Protein AF-A0A2V5SL95-F1 (afdb_monomer_lite)

Secondary structure (DSSP, 8-state):
--------------------------------SPPPTT---PPEEE-PPPTTBTTB-S--B---------------TT--HHHHHHHHHTT-B-GGGTTSB---SEEE-SS-EEE-S-TTB-

Radius of gyration: 29.86 Å; chains: 1; bounding box: 98×53×33 Å

Sequence (122 aa):
MVKLRTFGYPAVVVVGLLFSSCAVFHRRAAISGPAPAGAAELKITQSIIPSDKCGRPLHRPMRPTFITIHSTDNTSRSADALHHALAMNKGLRARHNRTGFLTWHFTVDDHSIYQSLPTNET

pLDDT: mean 80.08, std 20.25, range [35.41, 98.5]

Foldseek 3Di:
DDDDDDDDDDDPPPPDDDPVPPPPPPPPPPPPDDDPVLDDPADEDELEQDECDQLHNDWAFDDDPDDDDDDPPDPDPPPAQVVVSVCLNVFDADVVNPVGGDDDAWGDDSHHIYGHHDPGGD

Structu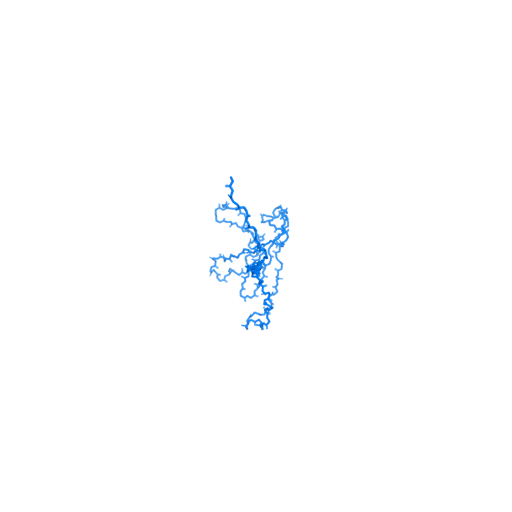re (mmCIF, N/CA/C/O backbone):
data_AF-A0A2V5SL95-F1
#
_entry.id   AF-A0A2V5SL95-F1
#
loop_
_atom_site.group_PDB
_atom_site.id
_atom_site.type_symbol
_atom_site.label_atom_id
_atom_site.label_alt_id
_atom_site.label_comp_id
_atom_site.label_asym_id
_atom_site.label_entity_id
_atom_site.label_seq_id
_atom_site.pdbx_PDB_ins_code
_atom_site.Cartn_x
_atom_site.Cartn_y
_atom_site.Cartn_z
_atom_site.occupancy
_atom_site.B_iso_or_equiv
_atom_site.auth_seq_id
_atom_site.auth_comp_id
_atom_site.auth_asym_id
_atom_site.auth_atom_id
_atom_site.pdbx_PDB_model_num
ATOM 1 N N . MET A 1 1 ? -87.661 -25.216 13.017 1.00 44.09 1 MET A N 1
ATOM 2 C CA . MET A 1 1 ? -87.882 -26.557 13.604 1.00 44.09 1 MET A CA 1
ATOM 3 C C . MET A 1 1 ? -87.200 -27.582 12.703 1.00 44.09 1 MET A C 1
ATOM 5 O O . MET A 1 1 ? -87.323 -27.428 11.498 1.00 44.09 1 MET A O 1
ATOM 9 N N . VAL A 1 2 ? -86.527 -28.585 13.299 1.00 38.16 2 VAL A N 1
ATOM 10 C CA . VAL A 1 2 ? -85.734 -29.693 12.693 1.00 38.16 2 VAL A CA 1
ATOM 11 C C . VAL A 1 2 ? -84.286 -29.322 12.319 1.00 38.16 2 VAL A C 1
ATOM 13 O O . VAL A 1 2 ? -84.087 -28.373 11.580 1.00 38.16 2 VAL A O 1
ATOM 16 N N . LYS A 1 3 ? -83.211 -30.013 12.729 1.00 35.69 3 LYS A N 1
ATOM 17 C CA . LYS A 1 3 ? -82.880 -30.920 13.854 1.00 35.69 3 LYS A CA 1
ATOM 18 C C . LYS A 1 3 ? -81.342 -30.883 13.941 1.00 35.69 3 LYS A C 1
ATOM 20 O O . LYS A 1 3 ? -80.683 -31.133 12.938 1.00 35.69 3 LYS A O 1
ATOM 25 N N . LEU A 1 4 ? -80.779 -30.608 15.115 1.00 45.47 4 LEU A N 1
ATOM 26 C CA . LEU A 1 4 ? -79.353 -30.800 15.391 1.00 45.47 4 LEU A CA 1
ATOM 27 C C . LEU A 1 4 ? -79.110 -32.278 15.738 1.00 45.47 4 LEU A C 1
ATOM 29 O O . LEU A 1 4 ? -79.823 -32.822 16.583 1.00 45.47 4 LEU A O 1
ATOM 33 N N . ARG A 1 5 ? -78.099 -32.911 15.135 1.00 48.88 5 ARG A N 1
ATOM 34 C CA . ARG A 1 5 ? -77.429 -34.088 15.708 1.00 48.88 5 ARG A CA 1
ATOM 35 C C . ARG A 1 5 ? -75.919 -33.980 15.507 1.00 48.88 5 ARG A C 1
ATOM 37 O O . ARG A 1 5 ? -75.423 -33.940 14.390 1.00 48.88 5 ARG A O 1
ATOM 44 N N . THR A 1 6 ? -75.242 -33.898 16.641 1.00 57.06 6 THR A N 1
ATOM 45 C CA . THR A 1 6 ? -73.806 -34.019 16.893 1.00 57.06 6 THR A CA 1
ATOM 46 C C . THR A 1 6 ? -73.333 -35.470 16.755 1.00 57.06 6 THR A C 1
ATOM 48 O O . THR A 1 6 ? -74.107 -36.377 17.049 1.00 57.06 6 THR A O 1
ATOM 51 N N . PHE A 1 7 ? -72.071 -35.691 16.360 1.00 44.91 7 PHE A N 1
ATOM 52 C CA . PHE A 1 7 ? -71.000 -36.271 17.203 1.00 44.91 7 PHE A CA 1
ATOM 53 C C . PHE A 1 7 ? -69.719 -36.549 16.386 1.00 44.91 7 PHE A C 1
ATOM 55 O O . PHE A 1 7 ? -69.801 -37.121 15.304 1.00 44.91 7 PHE A O 1
ATOM 62 N N . GLY A 1 8 ? -68.547 -36.209 16.949 1.00 35.41 8 GLY A N 1
ATOM 63 C CA . GLY A 1 8 ? -67.251 -36.796 16.558 1.00 35.41 8 GLY A CA 1
ATOM 64 C C . GLY A 1 8 ? -66.084 -35.833 16.274 1.00 35.41 8 GLY A C 1
ATOM 65 O O . GLY A 1 8 ? -65.675 -35.695 15.129 1.00 35.41 8 GLY A O 1
ATOM 66 N N . TYR A 1 9 ? -65.502 -35.215 17.309 1.00 43.41 9 TYR A N 1
ATOM 67 C CA . TYR A 1 9 ? -64.084 -34.786 17.322 1.00 43.41 9 TYR A CA 1
ATOM 68 C C . TYR A 1 9 ? -63.172 -36.030 17.484 1.00 43.41 9 TYR A C 1
ATOM 70 O O . TYR A 1 9 ? -63.674 -37.045 17.968 1.00 43.41 9 TYR A O 1
ATOM 78 N N . PRO A 1 10 ? -61.831 -35.968 17.341 1.00 45.62 10 PRO A N 1
ATOM 79 C CA . PRO A 1 10 ? -60.974 -35.146 16.480 1.00 45.62 10 PRO A CA 1
ATOM 80 C C . PRO A 1 10 ? -59.899 -36.009 15.763 1.00 45.62 10 PRO A C 1
ATOM 82 O O . PRO A 1 10 ? -59.379 -36.970 16.320 1.00 45.62 10 PRO A O 1
ATOM 85 N N . ALA A 1 11 ? -59.447 -35.624 14.571 1.00 43.88 11 ALA A N 1
ATOM 86 C CA . ALA A 1 11 ? -58.141 -36.067 14.073 1.00 43.88 11 ALA A CA 1
ATOM 87 C C . ALA A 1 11 ? -57.350 -34.830 13.663 1.00 43.88 11 ALA A C 1
ATOM 89 O O . ALA A 1 11 ? -57.300 -34.429 12.503 1.00 43.88 11 ALA A O 1
ATOM 90 N N . VAL A 1 12 ? -56.780 -34.194 14.684 1.00 52.03 12 VAL A N 1
ATOM 91 C CA . VAL A 1 12 ? -55.673 -33.252 14.555 1.00 52.03 12 VAL A CA 1
ATOM 92 C C . VAL A 1 12 ? -54.518 -34.028 13.925 1.00 52.03 12 VAL A C 1
ATOM 94 O O . VAL A 1 12 ? -53.741 -34.677 14.619 1.00 52.03 12 VAL A O 1
ATOM 97 N N . VAL A 1 13 ? -54.422 -34.008 12.597 1.00 45.44 13 VAL A N 1
ATOM 98 C CA . VAL A 1 13 ? -53.189 -34.405 11.919 1.00 45.44 13 VAL A CA 1
ATOM 99 C C . VAL A 1 13 ? -52.275 -33.195 11.990 1.00 45.44 13 VAL A C 1
ATOM 101 O O . VAL A 1 13 ? -52.356 -32.264 11.192 1.00 45.44 13 VAL A O 1
ATOM 104 N N . VAL A 1 14 ? -51.450 -33.202 13.034 1.00 49.12 14 VAL A N 1
ATOM 105 C CA . VAL A 1 14 ? -50.265 -32.364 13.178 1.00 49.12 14 VAL A CA 1
ATOM 106 C C . VAL A 1 14 ? -49.393 -32.603 11.945 1.00 49.12 14 VAL A C 1
ATOM 108 O O . VAL A 1 14 ? -48.634 -33.567 11.889 1.00 49.12 14 VAL A O 1
ATOM 111 N N . VAL A 1 15 ? -49.514 -31.748 10.929 1.00 52.78 15 VAL A N 1
ATOM 112 C CA . VAL A 1 15 ? -48.509 -31.675 9.867 1.00 52.78 15 VAL A CA 1
ATOM 113 C C . VAL A 1 15 ? -47.302 -30.988 10.487 1.00 52.78 15 VAL A C 1
ATOM 115 O O . VAL A 1 15 ? -47.268 -29.774 10.685 1.00 52.78 15 VAL A O 1
ATOM 118 N N . GLY A 1 16 ? -46.361 -31.828 10.910 1.00 47.88 16 GLY A N 1
ATOM 119 C CA . GLY A 1 16 ? -45.121 -31.437 11.549 1.00 47.88 16 GLY A CA 1
ATOM 120 C C . GLY A 1 16 ? -44.295 -30.507 10.667 1.00 47.88 1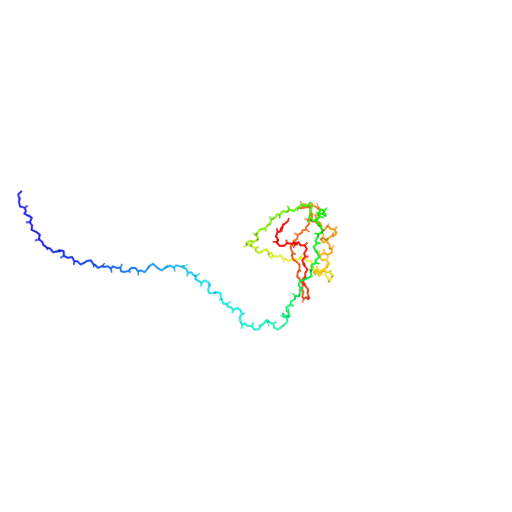6 GLY A C 1
ATOM 121 O O . GLY A 1 16 ? -43.991 -30.807 9.517 1.00 47.88 16 GLY A O 1
ATOM 122 N N . LEU A 1 17 ? -43.944 -29.373 11.269 1.00 55.44 17 LEU A N 1
ATOM 123 C CA . LEU A 1 17 ? -42.673 -28.662 11.160 1.00 55.44 17 LEU A CA 1
ATOM 124 C C . LEU A 1 17 ? -41.647 -29.287 10.204 1.00 55.44 17 LEU A C 1
ATOM 126 O O . LEU A 1 17 ? -40.919 -30.195 10.591 1.00 55.44 17 LEU A O 1
ATOM 130 N N . LEU A 1 18 ? -41.467 -28.669 9.041 1.00 51.81 18 LEU A N 1
ATOM 131 C CA . LEU A 1 18 ? -40.147 -28.529 8.432 1.00 51.81 18 LEU A CA 1
ATOM 132 C C . LEU A 1 18 ? -40.021 -27.102 7.899 1.00 51.81 18 LEU A C 1
ATOM 134 O O . LEU A 1 18 ? -40.157 -26.827 6.710 1.00 51.81 18 LEU A O 1
ATOM 138 N N . PHE A 1 19 ? -39.751 -26.172 8.818 1.00 53.22 19 PHE A N 1
ATOM 139 C CA . PHE A 1 19 ? -39.048 -24.945 8.466 1.00 53.22 19 PHE A CA 1
ATOM 140 C C . PHE A 1 19 ? -37.690 -25.367 7.898 1.00 53.22 19 PHE A C 1
ATOM 142 O O . PHE A 1 19 ? -36.745 -25.607 8.649 1.00 53.22 19 PHE A O 1
ATOM 149 N N . SER A 1 20 ? -37.590 -25.498 6.574 1.00 55.91 20 SER A N 1
ATOM 150 C CA . SER A 1 20 ? -36.300 -25.584 5.896 1.00 55.91 20 SER A CA 1
ATOM 151 C C . SER A 1 20 ? -35.641 -24.212 5.995 1.00 55.91 20 SER A C 1
ATOM 153 O O . SER A 1 20 ? -35.723 -23.382 5.093 1.00 55.91 20 SER A O 1
ATOM 155 N N . SER A 1 21 ? -35.055 -23.952 7.160 1.00 59.03 21 SER A N 1
ATOM 156 C CA . SER A 1 21 ? -34.185 -22.821 7.421 1.00 59.03 21 SER A CA 1
ATOM 157 C C . SER A 1 21 ? -33.047 -22.858 6.404 1.00 59.03 21 SER A C 1
ATOM 159 O O . SER A 1 21 ? -32.180 -23.727 6.471 1.00 59.03 21 SER A O 1
ATOM 161 N N . CYS A 1 22 ? -33.022 -21.906 5.471 1.00 55.16 22 CYS A N 1
ATOM 162 C CA . CYS A 1 22 ? -31.863 -21.629 4.620 1.00 55.16 22 CYS A CA 1
ATOM 163 C C . CYS A 1 22 ? -30.720 -20.984 5.427 1.00 55.16 22 CYS A C 1
ATOM 165 O O . CYS A 1 22 ? -30.051 -20.069 4.950 1.00 55.16 22 CYS A O 1
ATOM 167 N N . ALA A 1 23 ? -30.476 -21.444 6.656 1.00 59.03 23 ALA A N 1
ATOM 168 C CA . ALA A 1 23 ? -29.226 -21.189 7.339 1.00 59.03 23 ALA A CA 1
ATOM 169 C C . ALA A 1 23 ? -28.162 -22.047 6.651 1.00 59.03 23 ALA A C 1
ATOM 171 O O . ALA A 1 23 ? -27.851 -23.163 7.069 1.00 59.03 23 ALA A O 1
ATOM 172 N N . VAL A 1 24 ? -27.613 -21.521 5.555 1.00 57.78 24 VAL A N 1
ATOM 173 C CA . VAL A 1 24 ? -26.318 -21.962 5.050 1.00 57.78 24 VAL A CA 1
ATOM 174 C C . VAL A 1 24 ? -25.328 -21.643 6.160 1.00 57.78 24 VAL A C 1
ATOM 176 O O . VAL A 1 24 ? -24.805 -20.537 6.270 1.00 57.78 24 VAL A O 1
ATOM 179 N N . PHE A 1 25 ? -25.096 -22.616 7.035 1.00 49.94 25 PHE A N 1
ATOM 180 C CA . PHE A 1 25 ? -23.895 -22.633 7.838 1.00 49.94 25 PHE A CA 1
ATOM 181 C C . PHE A 1 25 ? -22.753 -22.708 6.833 1.00 49.94 25 PHE A C 1
ATOM 183 O O . PHE A 1 25 ? -22.444 -23.784 6.315 1.00 49.94 25 PHE A O 1
ATOM 190 N N . HIS A 1 26 ? -22.136 -21.565 6.523 1.00 54.00 26 HIS A N 1
ATOM 191 C CA . HIS A 1 26 ? -20.787 -21.572 5.991 1.00 54.00 26 HIS A CA 1
ATOM 192 C C . HIS A 1 26 ? -19.955 -22.319 7.026 1.00 54.00 26 HIS A C 1
ATOM 194 O O . HIS A 1 26 ? -19.533 -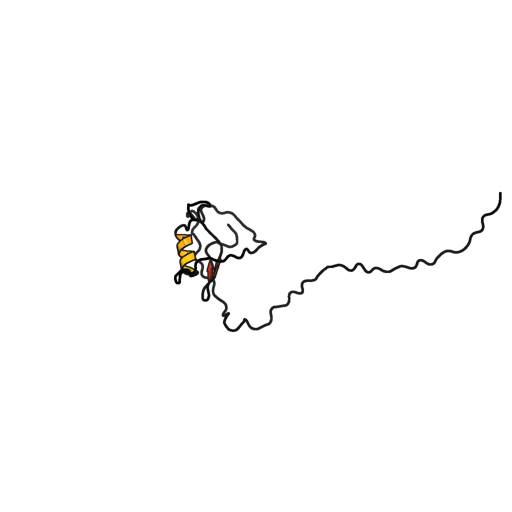21.759 8.038 1.00 54.00 26 HIS A O 1
ATOM 200 N N . ARG A 1 27 ? -19.757 -23.623 6.805 1.00 57.16 27 ARG A N 1
ATOM 201 C CA . ARG A 1 27 ? -18.682 -24.341 7.464 1.00 57.16 27 ARG A CA 1
ATOM 202 C C . ARG A 1 27 ? -17.451 -23.514 7.132 1.00 57.16 27 ARG A C 1
ATOM 204 O O . ARG A 1 27 ? -17.105 -23.384 5.958 1.00 57.16 27 ARG A O 1
ATOM 211 N N . ARG A 1 28 ? -16.818 -22.920 8.147 1.00 56.38 28 ARG A N 1
ATOM 212 C CA . ARG A 1 28 ? -15.408 -22.561 8.037 1.00 56.38 28 ARG A CA 1
ATOM 213 C C . ARG A 1 28 ? -14.711 -23.875 7.722 1.00 56.38 28 ARG A C 1
ATOM 215 O O . ARG A 1 28 ? -14.430 -24.660 8.623 1.00 56.38 28 ARG A O 1
ATOM 222 N N . ALA A 1 29 ? -14.516 -24.155 6.440 1.00 56.09 29 ALA A N 1
ATOM 223 C CA . ALA A 1 29 ? -13.508 -25.099 6.037 1.00 56.09 29 ALA A CA 1
ATOM 224 C C . ALA A 1 29 ? -12.213 -24.496 6.574 1.00 56.09 29 ALA A C 1
ATOM 226 O O . ALA A 1 29 ? -11.786 -23.429 6.131 1.00 56.09 29 ALA A O 1
ATOM 227 N N . ALA A 1 30 ? -11.659 -25.111 7.617 1.00 58.91 30 ALA A N 1
ATOM 228 C CA . ALA A 1 30 ? -10.286 -24.843 7.981 1.00 58.91 30 ALA A CA 1
ATOM 229 C C . ALA A 1 30 ? -9.475 -25.152 6.724 1.00 58.91 30 ALA A C 1
ATOM 231 O O . ALA A 1 30 ? -9.477 -26.293 6.253 1.00 58.91 30 ALA A O 1
ATOM 232 N N . ILE A 1 31 ? -8.871 -24.116 6.143 1.00 59.16 31 ILE A N 1
ATOM 233 C CA . ILE A 1 31 ? -7.931 -24.250 5.038 1.00 59.16 31 ILE A CA 1
ATOM 234 C C . ILE A 1 31 ? -6.755 -25.030 5.634 1.00 59.16 31 ILE A C 1
ATOM 236 O O . ILE A 1 31 ? -5.887 -24.471 6.288 1.00 59.16 31 ILE A O 1
ATOM 240 N N . SER A 1 32 ? -6.831 -26.352 5.533 1.00 53.59 32 SER A N 1
ATOM 241 C CA . SER A 1 32 ? -5.899 -27.324 6.113 1.00 53.59 32 SER A CA 1
ATOM 242 C C . SER A 1 32 ? -5.113 -28.022 5.004 1.00 53.59 32 SER A C 1
ATOM 244 O O . SER A 1 32 ? -4.697 -29.168 5.134 1.00 53.59 32 SER A O 1
ATOM 246 N N . GLY A 1 33 ? -4.926 -27.317 3.886 1.00 63.03 33 GLY A N 1
ATOM 247 C CA . GLY A 1 33 ? -3.951 -27.678 2.871 1.00 63.03 33 GLY A CA 1
ATOM 248 C C . GLY A 1 33 ? -2.619 -26.985 3.163 1.00 63.03 33 GLY A C 1
ATOM 249 O O . GLY A 1 33 ? -2.628 -25.875 3.704 1.00 63.03 33 GLY A O 1
ATOM 250 N N . PRO A 1 34 ? -1.477 -27.597 2.808 1.00 63.09 34 PRO A N 1
ATOM 251 C CA . PRO A 1 34 ? -0.224 -26.860 2.739 1.00 63.09 34 PRO A CA 1
ATOM 252 C C . PRO A 1 34 ? -0.420 -25.642 1.828 1.00 63.09 34 PRO A C 1
ATOM 254 O O . PRO A 1 34 ? -1.109 -25.735 0.806 1.00 63.09 34 PRO A O 1
ATOM 257 N N . ALA A 1 35 ? 0.151 -24.498 2.216 1.00 59.88 35 ALA A N 1
ATOM 258 C CA . ALA A 1 35 ? 0.160 -23.315 1.367 1.00 59.88 35 ALA A CA 1
ATOM 259 C C . ALA A 1 35 ? 0.661 -23.717 -0.034 1.00 59.88 35 ALA A C 1
ATOM 261 O O . ALA A 1 35 ? 1.575 -24.548 -0.125 1.00 59.88 35 ALA A O 1
ATOM 262 N N . PRO A 1 36 ? 0.052 -23.206 -1.120 1.00 62.53 36 PRO A N 1
ATOM 263 C CA . PRO A 1 36 ? 0.484 -23.545 -2.469 1.00 62.53 36 PRO A CA 1
ATOM 264 C C . PRO A 1 36 ? 1.997 -23.343 -2.576 1.00 62.53 36 PRO A C 1
ATOM 266 O O . PRO A 1 36 ? 2.522 -22.349 -2.074 1.00 62.53 36 PRO A O 1
ATOM 269 N N . ALA A 1 37 ? 2.699 -24.307 -3.176 1.00 49.12 37 ALA A N 1
ATOM 270 C CA . ALA A 1 37 ? 4.149 -24.258 -3.328 1.00 49.12 37 ALA A CA 1
ATOM 271 C C . ALA A 1 37 ? 4.541 -22.942 -4.028 1.00 49.12 37 ALA A C 1
ATOM 273 O O . ALA A 1 37 ? 4.238 -22.750 -5.203 1.00 49.12 37 ALA A O 1
ATOM 274 N N . GLY A 1 38 ? 5.135 -22.016 -3.266 1.00 53.22 38 GLY A N 1
ATOM 275 C CA . GLY A 1 38 ? 5.424 -20.637 -3.681 1.00 53.22 38 GLY A CA 1
ATOM 276 C C . GLY A 1 38 ? 4.936 -19.566 -2.696 1.00 53.22 38 GLY A C 1
ATOM 277 O O . GLY A 1 38 ? 5.544 -18.507 -2.604 1.00 53.22 38 GLY A O 1
ATOM 278 N N . ALA A 1 39 ? 3.908 -19.844 -1.893 1.00 57.28 39 ALA A N 1
ATOM 279 C CA . ALA A 1 39 ? 3.455 -18.948 -0.833 1.00 57.28 39 ALA A CA 1
ATOM 280 C C . ALA A 1 39 ? 4.211 -19.248 0.468 1.00 57.28 39 ALA A C 1
ATOM 282 O O . ALA A 1 39 ? 3.660 -19.814 1.414 1.00 57.28 39 ALA A O 1
ATOM 283 N N . ALA A 1 40 ? 5.493 -18.880 0.520 1.00 67.75 40 ALA A N 1
ATOM 284 C CA . ALA A 1 40 ? 6.082 -18.593 1.822 1.00 67.75 40 ALA A CA 1
ATOM 285 C C . ALA A 1 40 ? 5.241 -17.486 2.476 1.00 67.75 40 ALA A C 1
ATOM 287 O O . ALA A 1 40 ? 4.752 -16.590 1.784 1.00 67.75 40 ALA A O 1
ATOM 288 N N . GLU A 1 41 ? 5.041 -17.551 3.790 1.00 79.56 41 GLU A N 1
ATOM 289 C CA . GLU A 1 41 ? 4.385 -16.461 4.508 1.00 79.56 41 GLU A CA 1
ATOM 290 C C . GLU A 1 41 ? 5.182 -15.170 4.270 1.00 79.56 41 GLU A C 1
ATOM 292 O O . GLU A 1 41 ? 6.316 -15.026 4.734 1.00 79.56 41 GLU A O 1
ATOM 297 N N . LEU A 1 42 ? 4.616 -14.250 3.483 1.00 86.50 42 LEU A N 1
ATOM 298 C CA . LEU A 1 42 ? 5.262 -12.979 3.191 1.00 86.50 42 LEU A CA 1
ATOM 299 C C . LEU A 1 42 ? 5.145 -12.072 4.412 1.00 86.50 42 LEU A C 1
ATOM 301 O O . LEU A 1 42 ? 4.055 -11.802 4.921 1.00 86.50 42 LEU A O 1
ATOM 305 N N . LYS A 1 43 ? 6.287 -11.557 4.864 1.00 91.00 43 LYS A N 1
ATOM 306 C CA . LYS A 1 43 ? 6.327 -10.579 5.947 1.00 91.00 43 LYS A CA 1
ATOM 307 C C . LYS A 1 43 ? 5.752 -9.245 5.471 1.00 91.00 43 LYS A C 1
ATOM 309 O O . LYS A 1 43 ? 6.143 -8.721 4.430 1.00 91.00 43 LYS A O 1
ATOM 314 N N . ILE A 1 44 ? 4.898 -8.646 6.297 1.00 96.56 44 ILE A N 1
ATOM 315 C CA . ILE A 1 44 ? 4.422 -7.275 6.097 1.00 96.56 44 ILE A CA 1
ATOM 316 C C . ILE A 1 44 ? 5.498 -6.295 6.573 1.00 96.56 44 ILE A C 1
ATOM 318 O O . ILE A 1 44 ? 5.872 -6.288 7.749 1.00 96.56 44 ILE A O 1
ATOM 322 N N . THR A 1 45 ? 5.969 -5.438 5.669 1.00 98.25 45 THR A N 1
ATOM 323 C CA . TH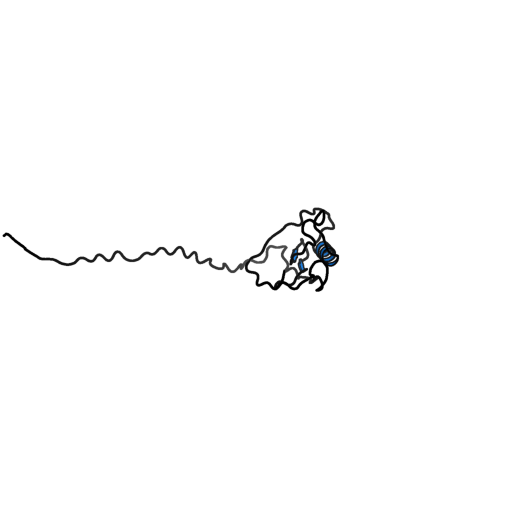R A 1 45 ? 6.857 -4.319 5.998 1.00 98.25 45 THR A CA 1
ATOM 324 C C . THR A 1 45 ? 6.040 -3.046 6.175 1.00 98.25 45 THR A C 1
ATOM 326 O O . THR A 1 45 ? 5.265 -2.651 5.306 1.00 98.25 45 THR A O 1
ATOM 329 N N . GLN A 1 46 ? 6.210 -2.376 7.310 1.00 97.88 46 GLN A N 1
ATOM 330 C CA . GLN A 1 46 ? 5.510 -1.127 7.590 1.00 97.88 46 GLN A CA 1
ATOM 331 C C . GLN A 1 46 ? 6.269 0.062 6.993 1.00 97.88 46 GLN A C 1
ATOM 333 O O . GLN A 1 46 ? 7.407 0.337 7.359 1.00 97.88 46 GLN A O 1
ATOM 338 N N . SER A 1 47 ? 5.613 0.788 6.091 1.00 97.44 47 SER A N 1
ATOM 339 C CA . SER A 1 47 ? 6.052 2.070 5.533 1.00 97.44 47 SER A CA 1
ATOM 340 C C . SER A 1 47 ? 4.904 3.069 5.674 1.00 97.44 47 SER A C 1
ATOM 342 O O . SER A 1 47 ? 4.363 3.606 4.704 1.00 97.44 47 SER A O 1
ATOM 344 N N . ILE A 1 48 ? 4.481 3.235 6.927 1.00 97.62 48 ILE A N 1
ATOM 345 C CA . ILE A 1 48 ? 3.320 4.031 7.301 1.00 97.62 48 ILE A CA 1
ATOM 346 C C . ILE A 1 48 ? 3.579 5.494 6.963 1.00 97.62 48 ILE A C 1
ATOM 348 O O . ILE A 1 48 ? 4.572 6.069 7.410 1.00 97.62 48 ILE A O 1
ATOM 352 N N . ILE A 1 49 ? 2.655 6.100 6.218 1.00 96.94 49 ILE A N 1
ATOM 353 C CA . ILE A 1 49 ? 2.674 7.538 5.963 1.00 96.94 49 ILE A CA 1
ATOM 354 C C . ILE A 1 49 ? 2.596 8.246 7.328 1.00 96.94 49 ILE A C 1
ATOM 356 O O . ILE A 1 49 ? 1.679 7.950 8.107 1.00 96.94 49 ILE A O 1
ATOM 360 N N . PRO A 1 50 ? 3.531 9.151 7.667 1.00 94.50 50 PRO A N 1
ATOM 361 C CA . PRO A 1 50 ? 3.471 9.884 8.927 1.00 94.50 50 PRO A CA 1
ATOM 362 C C . PRO A 1 50 ? 2.159 10.660 9.063 1.00 94.50 50 PRO A C 1
ATOM 364 O O . PRO A 1 50 ? 1.590 11.095 8.057 1.00 94.50 50 PRO A O 1
ATOM 367 N N . SER A 1 51 ? 1.695 10.856 10.301 1.00 89.00 51 SER A N 1
ATOM 368 C CA . SER A 1 51 ? 0.589 11.783 10.551 1.00 89.00 51 SER A CA 1
ATOM 369 C C . SER A 1 51 ? 0.939 13.167 10.001 1.00 89.00 51 SER A C 1
ATOM 371 O O . SER A 1 51 ? 2.114 13.533 9.899 1.00 89.00 51 SER A O 1
ATOM 373 N N . ASP A 1 52 ? -0.079 13.918 9.591 1.00 83.19 52 ASP A N 1
ATOM 374 C CA . ASP A 1 52 ? 0.041 15.309 9.132 1.00 83.19 52 ASP A CA 1
ATOM 375 C C . ASP A 1 52 ? 0.771 15.480 7.783 1.00 83.19 52 ASP A C 1
ATOM 377 O O . ASP A 1 52 ? 0.993 16.596 7.308 1.00 83.19 52 ASP A O 1
ATOM 381 N N . LYS A 1 53 ? 1.115 14.377 7.101 1.00 87.56 53 LYS A N 1
ATOM 382 C CA . LYS A 1 53 ? 1.597 14.401 5.713 1.00 87.56 53 LYS A CA 1
ATOM 383 C C . LYS A 1 53 ? 0.435 14.423 4.730 1.00 87.56 53 LYS A C 1
ATOM 385 O O . LYS A 1 53 ? -0.675 13.995 5.010 1.00 87.56 53 LYS A O 1
ATOM 390 N N . CYS A 1 54 ? 0.739 14.871 3.518 1.00 80.81 54 CYS A N 1
ATOM 391 C CA . CYS A 1 54 ? -0.184 15.020 2.399 1.00 80.81 54 CYS A CA 1
ATOM 392 C C . CYS A 1 54 ? -1.159 13.838 2.174 1.00 80.81 54 CYS A C 1
ATOM 394 O O . CYS A 1 54 ? -2.336 14.076 1.931 1.00 80.81 54 CYS A O 1
ATOM 396 N N . GLY A 1 55 ? -0.711 12.582 2.298 1.00 86.81 55 GLY A N 1
ATOM 397 C CA . GLY A 1 55 ? -1.568 11.391 2.147 1.00 86.81 55 GLY A CA 1
ATOM 398 C C . GLY A 1 55 ? -2.317 10.948 3.413 1.00 86.81 55 GLY A C 1
ATOM 399 O O . GLY A 1 55 ? -3.191 10.094 3.340 1.00 86.81 55 GLY A O 1
ATOM 400 N N . ARG A 1 56 ? -1.990 11.517 4.574 1.00 94.31 56 ARG A N 1
ATOM 401 C CA . ARG A 1 56 ? -2.571 11.169 5.876 1.00 94.31 56 ARG A CA 1
ATOM 402 C C . ARG A 1 56 ? -2.698 12.419 6.772 1.00 94.31 56 ARG A C 1
ATOM 404 O O . ARG A 1 56 ? -2.112 12.471 7.854 1.00 94.31 56 ARG A O 1
ATOM 411 N N . PRO A 1 57 ? -3.402 13.472 6.310 1.00 89.62 57 PRO A N 1
ATOM 412 C CA . PRO A 1 57 ? -3.395 14.772 6.983 1.00 89.62 57 PRO A CA 1
ATOM 413 C C . PRO A 1 57 ? -4.285 14.819 8.230 1.00 89.62 57 PRO A C 1
ATOM 415 O O . PRO A 1 57 ? -4.136 15.714 9.048 1.00 89.62 57 PRO A O 1
ATOM 418 N N . LEU A 1 58 ? -5.244 13.900 8.352 1.00 89.75 58 LEU A N 1
ATOM 419 C CA . LEU A 1 58 ? -6.190 13.825 9.460 1.00 89.75 58 LEU A CA 1
ATOM 420 C C . LEU A 1 58 ? -6.320 12.368 9.885 1.00 89.75 58 LEU A C 1
ATOM 422 O O . LEU A 1 58 ? -6.375 11.488 9.029 1.00 89.75 58 LEU A O 1
ATOM 426 N N . HIS A 1 59 ? -6.439 12.118 11.185 1.00 92.00 59 HIS A N 1
ATOM 427 C CA . HIS A 1 59 ? -6.792 10.793 11.680 1.00 92.00 59 HIS A CA 1
ATOM 428 C C . HIS A 1 59 ? -8.297 10.558 11.501 1.00 92.00 59 HIS A C 1
ATOM 430 O O . HIS A 1 59 ? -9.114 11.245 12.119 1.00 92.00 59 HIS A O 1
ATOM 436 N N . ARG A 1 60 ? -8.672 9.590 10.657 1.00 92.69 60 ARG A N 1
ATOM 437 C CA . ARG A 1 60 ? -10.070 9.185 10.453 1.00 92.69 60 ARG A CA 1
ATOM 438 C C . ARG A 1 60 ? -10.239 7.741 10.926 1.00 92.69 60 ARG A C 1
ATOM 440 O O . ARG A 1 60 ? -9.916 6.834 10.165 1.00 92.69 60 ARG A O 1
ATOM 447 N N . PRO A 1 61 ? -10.702 7.495 12.162 1.00 96.38 61 PRO A N 1
ATOM 448 C CA . PRO A 1 61 ? -10.748 6.148 12.716 1.00 96.38 61 PRO A CA 1
ATOM 449 C C . PRO A 1 61 ? -11.689 5.233 11.923 1.00 96.38 61 PRO A C 1
ATOM 451 O O . PRO A 1 61 ? -12.747 5.651 11.454 1.00 96.38 61 PRO A O 1
ATOM 454 N N . MET A 1 62 ? -11.318 3.959 11.822 1.00 96.50 62 MET A N 1
ATOM 455 C CA . MET A 1 62 ? -12.043 2.929 11.085 1.00 96.50 62 MET A CA 1
ATOM 456 C C . MET A 1 62 ? -12.115 1.625 11.891 1.00 96.50 62 MET A C 1
ATOM 458 O O . MET A 1 62 ? -11.163 1.224 12.560 1.00 96.50 62 MET A O 1
ATOM 462 N N . ARG A 1 63 ? -13.253 0.929 11.789 1.00 97.75 63 ARG A N 1
ATOM 463 C CA . ARG A 1 63 ? -13.418 -0.480 12.180 1.00 97.75 63 ARG A CA 1
ATOM 464 C C . ARG A 1 63 ? -13.785 -1.274 10.921 1.00 97.75 63 ARG A C 1
ATOM 466 O O . ARG A 1 63 ? -14.963 -1.288 10.567 1.00 97.75 63 ARG A O 1
ATOM 473 N N . PRO A 1 64 ? -12.810 -1.848 10.194 1.00 96.62 64 PRO A N 1
ATOM 474 C CA . PRO A 1 64 ? -13.069 -2.407 8.871 1.00 96.62 64 PRO A CA 1
ATOM 475 C C . PRO A 1 64 ? -13.976 -3.643 8.943 1.00 96.62 64 PRO A C 1
ATOM 477 O O . PRO A 1 64 ? -13.714 -4.570 9.706 1.00 96.62 64 PRO A O 1
ATOM 480 N N . THR A 1 65 ? -15.027 -3.664 8.119 1.00 97.94 65 THR A N 1
ATOM 481 C CA . THR A 1 65 ? -15.933 -4.817 7.922 1.00 97.94 65 THR A CA 1
ATOM 482 C C . THR A 1 65 ? -15.858 -5.400 6.509 1.00 97.94 65 THR A C 1
ATOM 484 O O . THR A 1 65 ? -16.457 -6.438 6.241 1.00 97.94 65 THR A O 1
ATOM 487 N N . PHE A 1 66 ? -15.121 -4.743 5.611 1.00 97.56 66 PHE A N 1
ATOM 4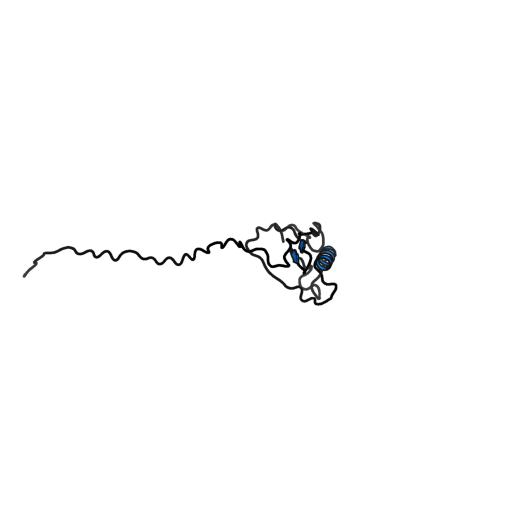88 C CA . PHE A 1 66 ? -14.935 -5.129 4.214 1.00 97.56 66 PHE A CA 1
ATOM 489 C C . PHE A 1 66 ? -13.459 -5.016 3.825 1.00 97.56 66 PHE A C 1
ATOM 491 O O . PHE A 1 66 ? -12.703 -4.264 4.440 1.00 97.56 66 PHE A O 1
ATOM 498 N N . ILE A 1 67 ? -13.071 -5.749 2.780 1.00 97.62 67 ILE A N 1
ATOM 499 C CA . ILE A 1 67 ? -11.768 -5.637 2.119 1.00 97.62 67 ILE A CA 1
ATOM 500 C C . ILE A 1 67 ? -12.031 -5.272 0.660 1.00 97.62 67 ILE A C 1
ATOM 502 O O . ILE A 1 67 ? -12.763 -5.985 -0.027 1.00 97.62 67 ILE A O 1
ATOM 506 N N . THR A 1 68 ? -11.423 -4.185 0.191 1.00 97.25 68 THR A N 1
ATOM 507 C CA . THR A 1 68 ? -11.470 -3.779 -1.219 1.00 97.25 68 THR A CA 1
ATOM 508 C C . THR A 1 68 ? -10.176 -4.197 -1.905 1.00 97.25 68 THR A C 1
ATOM 510 O O . THR A 1 68 ? -9.090 -3.901 -1.409 1.00 97.25 68 THR A O 1
ATOM 513 N N . ILE A 1 69 ? -10.285 -4.890 -3.040 1.00 97.44 69 ILE A N 1
ATOM 514 C CA . ILE A 1 69 ? -9.139 -5.375 -3.818 1.00 97.44 69 ILE A CA 1
ATOM 515 C C . ILE A 1 69 ? -8.985 -4.507 -5.067 1.00 97.44 69 ILE A C 1
ATOM 517 O O . ILE A 1 69 ? -9.951 -4.277 -5.794 1.00 97.44 69 ILE A O 1
ATOM 521 N N . HIS A 1 70 ? -7.759 -4.054 -5.322 1.00 96.19 70 HIS A N 1
ATOM 522 C CA . HIS A 1 70 ? -7.385 -3.258 -6.488 1.00 96.19 70 HIS A CA 1
ATOM 523 C C . HIS A 1 70 ? -6.172 -3.876 -7.192 1.00 96.19 70 HIS A C 1
ATOM 525 O O . HIS A 1 70 ? -5.415 -4.631 -6.587 1.00 96.19 70 HIS A O 1
ATOM 531 N N . SER A 1 71 ? -5.972 -3.509 -8.458 1.00 95.81 71 SER A N 1
ATOM 532 C CA . SER A 1 71 ? -4.717 -3.705 -9.191 1.00 95.81 71 SER A CA 1
ATOM 533 C C . SER A 1 71 ? -4.101 -2.339 -9.484 1.00 95.81 71 SER A C 1
ATOM 535 O O . SER A 1 71 ? -4.830 -1.359 -9.642 1.00 95.81 71 SER A O 1
ATOM 537 N N . THR A 1 72 ? -2.771 -2.262 -9.548 1.00 94.25 72 THR A N 1
ATOM 538 C CA . THR A 1 72 ? -2.048 -1.003 -9.793 1.00 94.25 72 THR A CA 1
ATOM 539 C C . THR A 1 72 ? -2.252 -0.472 -11.211 1.00 94.25 72 THR A C 1
ATOM 541 O O . THR A 1 72 ? -2.027 0.714 -11.443 1.00 94.25 72 THR A O 1
ATOM 544 N N . ASP A 1 73 ? -2.632 -1.348 -12.154 1.00 94.56 73 ASP A N 1
ATOM 545 C CA . ASP A 1 73 ? -2.667 -1.075 -13.601 1.00 94.56 73 ASP A CA 1
ATOM 546 C C . ASP A 1 73 ? -1.347 -0.464 -14.125 1.00 94.56 73 ASP A C 1
ATOM 548 O O . ASP A 1 73 ? -1.297 0.256 -15.121 1.00 94.56 73 ASP A O 1
ATOM 552 N N . ASN A 1 74 ? -0.244 -0.724 -13.416 1.00 95.38 74 ASN A N 1
ATOM 553 C CA . ASN A 1 74 ? 1.073 -0.192 -13.723 1.00 95.38 74 ASN A CA 1
ATOM 554 C C . ASN A 1 74 ? 2.010 -1.342 -14.080 1.00 95.38 74 ASN A C 1
ATOM 556 O O . ASN A 1 74 ? 2.551 -2.018 -13.211 1.00 95.38 74 ASN A O 1
ATOM 560 N N . THR A 1 75 ? 2.212 -1.544 -15.380 1.00 95.81 75 THR A N 1
ATOM 561 C CA . THR A 1 75 ? 3.038 -2.631 -15.923 1.00 95.81 75 THR A CA 1
ATOM 562 C C . THR A 1 75 ? 4.533 -2.299 -15.963 1.00 95.81 75 THR A C 1
ATOM 564 O O . THR A 1 75 ? 5.310 -3.038 -16.571 1.00 95.81 75 THR A O 1
ATOM 567 N N . SER A 1 76 ? 4.963 -1.168 -15.388 1.00 96.62 76 SER A N 1
ATOM 568 C CA . SER A 1 76 ? 6.386 -0.835 -15.311 1.00 96.62 76 SER A CA 1
ATOM 569 C C . SER A 1 76 ? 7.127 -1.860 -14.455 1.00 96.62 76 SER A C 1
ATOM 571 O O . SER A 1 76 ? 6.683 -2.212 -13.367 1.00 96.62 76 SER A O 1
ATOM 573 N N . ARG A 1 77 ? 8.321 -2.268 -14.898 1.00 93.00 77 ARG A N 1
ATOM 574 C CA . ARG A 1 77 ? 9.183 -3.200 -14.150 1.00 93.00 77 ARG A CA 1
ATOM 575 C C . ARG A 1 77 ? 9.568 -2.699 -12.757 1.00 93.00 77 ARG A C 1
ATOM 577 O O . ARG A 1 77 ? 9.916 -3.504 -11.910 1.00 93.00 77 ARG A O 1
ATOM 584 N N . SER A 1 78 ? 9.538 -1.386 -12.537 1.00 92.88 78 SER A N 1
ATOM 585 C CA . SER A 1 78 ? 9.875 -0.759 -11.255 1.00 92.88 78 SER A CA 1
ATOM 586 C C . SER A 1 78 ? 8.654 -0.479 -10.372 1.00 92.88 78 SER A C 1
ATOM 588 O O . SER A 1 78 ? 8.781 0.219 -9.372 1.00 92.88 78 SER A O 1
ATOM 590 N N . ALA A 1 79 ? 7.450 -0.896 -10.771 1.00 95.94 79 ALA A N 1
ATOM 591 C CA . ALA A 1 79 ? 6.208 -0.594 -10.061 1.00 95.94 79 ALA A CA 1
ATOM 592 C C . ALA A 1 79 ? 5.873 -1.656 -8.997 1.00 95.94 79 ALA A C 1
ATOM 594 O O . ALA A 1 79 ? 4.749 -2.147 -8.934 1.00 95.94 79 ALA A O 1
ATOM 595 N N . ASP A 1 80 ? 6.855 -2.003 -8.167 1.00 96.94 80 ASP A N 1
ATOM 596 C CA . ASP A 1 80 ? 6.727 -2.977 -7.076 1.00 96.94 80 ASP A CA 1
ATOM 597 C C . ASP A 1 80 ? 6.052 -2.374 -5.819 1.00 96.94 80 ASP A C 1
ATOM 599 O O . ASP A 1 80 ? 5.692 -1.186 -5.780 1.00 96.94 80 ASP A O 1
ATOM 603 N N . ALA A 1 81 ? 5.838 -3.185 -4.779 1.00 97.88 81 ALA A N 1
ATOM 604 C CA . ALA A 1 81 ? 5.168 -2.761 -3.553 1.00 97.88 81 ALA A CA 1
ATOM 605 C C . ALA A 1 81 ? 5.961 -1.689 -2.785 1.00 97.88 81 ALA A C 1
ATOM 607 O O . ALA A 1 81 ? 5.364 -0.741 -2.257 1.00 97.88 81 ALA A O 1
ATOM 608 N N . LEU A 1 82 ? 7.296 -1.785 -2.769 1.00 97.50 82 LEU A N 1
ATOM 609 C CA . LEU A 1 82 ? 8.175 -0.791 -2.149 1.00 97.50 82 LEU A CA 1
ATOM 610 C C . LEU A 1 82 ? 8.025 0.577 -2.826 1.00 97.50 82 LEU A C 1
ATOM 612 O O . LEU A 1 82 ? 7.842 1.592 -2.151 1.00 97.50 82 LEU A O 1
ATOM 616 N N . HIS A 1 83 ? 8.080 0.632 -4.155 1.00 97.94 83 HIS A N 1
ATOM 617 C CA . HIS A 1 83 ? 8.006 1.882 -4.905 1.00 97.94 83 HIS A CA 1
ATOM 618 C C . HIS A 1 83 ? 6.640 2.555 -4.766 1.00 97.94 83 HIS A C 1
ATOM 620 O O . HIS A 1 83 ? 6.581 3.784 -4.671 1.00 97.94 83 HIS A O 1
ATOM 626 N N . HIS A 1 84 ? 5.553 1.786 -4.661 1.00 97.56 84 HIS A N 1
ATOM 627 C CA . HIS A 1 84 ? 4.241 2.340 -4.325 1.00 97.56 84 HIS A CA 1
ATOM 628 C C . HIS A 1 84 ? 4.209 2.924 -2.907 1.00 97.56 84 HIS A C 1
ATOM 630 O O . HIS A 1 84 ? 3.723 4.042 -2.721 1.00 97.56 84 HIS A O 1
ATOM 636 N N . ALA A 1 85 ? 4.787 2.238 -1.916 1.00 97.56 85 ALA A N 1
ATOM 637 C CA . ALA A 1 85 ? 4.889 2.758 -0.553 1.00 97.56 85 ALA A CA 1
ATOM 638 C C . ALA A 1 85 ? 5.719 4.052 -0.480 1.00 97.56 85 ALA A C 1
ATOM 640 O O . ALA A 1 85 ? 5.311 5.027 0.161 1.00 97.56 85 ALA A O 1
ATOM 641 N N . LEU A 1 86 ? 6.851 4.107 -1.189 1.00 96.88 86 LEU A N 1
ATOM 642 C CA . LEU A 1 86 ? 7.678 5.311 -1.302 1.00 96.88 86 LEU A CA 1
ATOM 643 C C . LEU A 1 86 ? 6.935 6.449 -2.011 1.00 96.88 86 LEU A C 1
ATOM 645 O O . LEU A 1 86 ? 7.031 7.600 -1.583 1.00 96.88 86 LEU A O 1
ATOM 649 N N . ALA A 1 87 ? 6.189 6.149 -3.076 1.00 96.00 87 ALA A N 1
ATOM 650 C CA . ALA A 1 87 ? 5.390 7.137 -3.789 1.00 96.00 87 ALA A CA 1
ATOM 651 C C . ALA A 1 87 ? 4.288 7.719 -2.893 1.00 96.00 87 ALA A C 1
ATOM 653 O O . ALA A 1 87 ? 4.141 8.939 -2.822 1.00 96.00 87 ALA A O 1
ATOM 654 N N . MET A 1 88 ? 3.560 6.877 -2.153 1.00 95.94 88 MET A N 1
ATOM 655 C CA . MET A 1 88 ? 2.542 7.317 -1.194 1.00 95.94 88 MET A CA 1
ATOM 656 C C . MET A 1 88 ? 3.137 8.199 -0.087 1.00 95.94 88 MET A C 1
ATOM 658 O O . MET A 1 88 ? 2.605 9.275 0.187 1.00 95.94 88 MET A O 1
ATOM 662 N N . ASN A 1 89 ? 4.294 7.825 0.472 1.00 95.19 89 ASN A N 1
ATOM 663 C CA . ASN A 1 89 ? 5.016 8.643 1.457 1.00 95.19 89 ASN A CA 1
ATOM 664 C C . ASN A 1 89 ? 5.456 10.012 0.908 1.00 95.19 89 ASN A C 1
ATOM 666 O O . ASN A 1 89 ? 5.523 10.992 1.653 1.00 95.19 89 ASN A O 1
ATOM 670 N N . LYS A 1 90 ? 5.720 10.103 -0.400 1.00 94.44 90 LYS A N 1
ATOM 671 C CA . LYS A 1 90 ? 6.039 11.356 -1.107 1.00 94.44 90 LYS A CA 1
ATOM 672 C C . LYS A 1 90 ? 4.797 12.142 -1.551 1.00 94.44 90 LYS A C 1
ATOM 674 O O . LYS A 1 90 ? 4.941 13.211 -2.138 1.00 94.44 90 LYS A O 1
ATOM 679 N N . GLY A 1 91 ? 3.592 11.653 -1.256 1.00 93.69 91 GLY A N 1
ATOM 680 C CA . GLY A 1 91 ? 2.339 12.278 -1.664 1.00 93.69 91 GLY A CA 1
ATOM 681 C C . GLY A 1 91 ? 1.955 11.930 -3.100 1.00 93.69 91 GLY A C 1
ATOM 682 O O . GLY A 1 91 ? 1.808 12.826 -3.931 1.00 93.69 91 GLY A O 1
ATOM 683 N N . LEU A 1 92 ? 1.773 10.638 -3.382 1.00 93.62 92 LEU A N 1
ATOM 684 C CA . LEU A 1 92 ? 1.197 10.142 -4.633 1.00 93.62 92 LEU A CA 1
ATOM 685 C C . LEU A 1 92 ? -0.138 10.845 -4.916 1.00 93.62 92 LEU A C 1
ATOM 687 O O . LEU A 1 92 ? -0.997 10.924 -4.041 1.00 93.62 92 LEU A O 1
ATOM 691 N N . ARG A 1 93 ? -0.323 11.349 -6.138 1.00 91.75 93 ARG A N 1
ATOM 692 C CA . ARG A 1 93 ? -1.531 12.074 -6.554 1.00 91.75 93 ARG A CA 1
ATOM 693 C C . ARG A 1 93 ? -2.214 11.373 -7.709 1.00 91.75 93 ARG A C 1
ATOM 695 O O . ARG A 1 93 ? -1.560 10.792 -8.573 1.00 91.75 93 ARG A O 1
ATOM 702 N N . ALA A 1 94 ? -3.531 11.511 -7.763 1.00 85.00 94 ALA A N 1
ATOM 703 C CA . ALA A 1 94 ? -4.281 11.128 -8.946 1.00 85.00 94 ALA A CA 1
ATOM 704 C C . ALA A 1 94 ? -3.866 11.973 -10.155 1.00 85.00 94 ALA A C 1
ATOM 706 O O . ALA A 1 94 ? -3.450 13.130 -10.017 1.00 85.00 94 ALA A O 1
ATOM 707 N N . ARG A 1 95 ? -4.047 11.421 -11.361 1.00 83.56 95 ARG A N 1
ATOM 708 C CA . ARG A 1 95 ? -3.906 12.192 -12.603 1.00 83.56 95 ARG A CA 1
ATOM 709 C C . ARG A 1 95 ? -4.752 13.465 -12.514 1.00 83.56 95 ARG A C 1
ATOM 711 O O . ARG A 1 95 ? -5.923 13.418 -12.136 1.00 83.56 95 ARG A O 1
ATOM 718 N N . HIS A 1 96 ? -4.134 14.600 -12.834 1.00 83.88 96 HIS A N 1
ATOM 719 C CA . HIS A 1 96 ? -4.740 15.934 -12.731 1.00 83.88 96 HIS A CA 1
ATOM 720 C C . HIS A 1 96 ? -5.279 16.289 -11.330 1.00 83.88 96 HIS A C 1
ATOM 722 O O . HIS A 1 96 ? -6.163 17.129 -11.212 1.00 83.88 96 HIS A O 1
ATOM 728 N N . ASN A 1 97 ? -4.774 15.647 -10.266 1.00 76.50 97 ASN A N 1
ATOM 729 C CA . ASN A 1 97 ? -5.153 15.892 -8.870 1.00 76.50 97 ASN A CA 1
ATOM 730 C C . ASN A 1 97 ? -6.671 15.780 -8.592 1.00 76.50 97 ASN A C 1
ATOM 732 O O . ASN A 1 97 ? -7.164 16.373 -7.636 1.00 76.50 97 ASN A O 1
ATOM 736 N N . ARG A 1 98 ? -7.419 15.018 -9.408 1.00 76.19 98 ARG A N 1
ATOM 737 C CA . ARG A 1 98 ? -8.897 14.959 -9.360 1.00 76.19 98 ARG A CA 1
ATOM 738 C C . ARG A 1 98 ? -9.461 14.504 -8.013 1.00 76.19 98 ARG A C 1
ATOM 740 O O . ARG A 1 98 ? -10.519 14.972 -7.617 1.00 76.19 98 ARG A O 1
ATOM 747 N N . THR A 1 99 ? -8.769 13.598 -7.332 1.00 78.62 99 THR A N 1
ATOM 748 C CA . THR A 1 99 ? -9.159 13.054 -6.020 1.00 78.62 99 THR A CA 1
ATOM 749 C C . THR A 1 99 ? -8.163 13.417 -4.916 1.00 78.62 99 THR A C 1
ATOM 751 O O . THR A 1 99 ? -8.261 12.908 -3.807 1.00 78.62 99 THR A O 1
ATOM 754 N N . GLY A 1 100 ? -7.205 14.307 -5.200 1.00 88.94 100 GLY A N 1
ATOM 755 C CA . GLY A 1 100 ? -6.125 14.648 -4.277 1.00 88.94 100 GLY A CA 1
ATOM 756 C C . GLY A 1 100 ? -5.043 13.567 -4.192 1.00 88.94 100 GLY A C 1
ATOM 757 O O . GLY A 1 100 ? -4.578 13.052 -5.217 1.00 88.94 100 GLY A O 1
ATOM 758 N N . PHE A 1 101 ? -4.613 13.275 -2.963 1.00 92.56 101 PHE A N 1
ATOM 759 C CA . PHE A 1 101 ? -3.614 12.249 -2.675 1.00 92.56 101 PHE A CA 1
ATOM 760 C C . PHE A 1 101 ? -4.241 10.858 -2.684 1.00 92.56 101 PHE A C 1
ATOM 762 O O . PHE A 1 101 ? -5.346 10.663 -2.188 1.00 92.56 101 PHE A O 1
ATOM 769 N N . LEU A 1 102 ? -3.528 9.899 -3.264 1.00 92.94 102 LEU A N 1
ATOM 770 C CA . LEU A 1 102 ? -3.937 8.505 -3.314 1.00 92.94 102 LEU A CA 1
ATOM 771 C C . LEU A 1 102 ? -3.255 7.738 -2.188 1.00 92.94 102 LEU A C 1
ATOM 773 O O . LEU A 1 102 ? -2.025 7.714 -2.118 1.00 92.94 102 LEU A O 1
ATOM 777 N N . THR A 1 103 ? -4.058 7.107 -1.338 1.00 94.38 103 THR A N 1
ATOM 778 C CA . THR A 1 103 ? -3.595 6.259 -0.241 1.00 94.38 103 THR A CA 1
ATOM 779 C C . THR A 1 103 ? -4.473 5.022 -0.095 1.00 94.38 103 THR A C 1
ATOM 781 O O . THR A 1 103 ? -5.664 5.038 -0.406 1.00 94.38 103 THR A O 1
ATOM 784 N N . TRP A 1 104 ? -3.857 3.929 0.347 1.00 96.75 104 TRP A N 1
ATOM 785 C CA . TRP A 1 104 ? -4.506 2.662 0.677 1.00 96.75 104 TRP A CA 1
ATOM 786 C C . TRP A 1 104 ? -3.648 1.899 1.694 1.00 96.75 104 TRP A C 1
ATOM 788 O O . TRP A 1 104 ? -2.497 2.256 1.957 1.00 96.75 104 TRP A O 1
ATOM 798 N N . HIS A 1 105 ? -4.210 0.855 2.304 1.00 98.19 105 HIS A N 1
ATOM 799 C CA . HIS A 1 105 ? -3.567 0.172 3.429 1.00 98.19 105 HIS A CA 1
ATOM 800 C C . HIS A 1 105 ? -2.380 -0.688 3.024 1.00 98.19 105 HIS A C 1
ATOM 802 O O . HIS A 1 105 ? -1.338 -0.584 3.664 1.00 98.19 105 HIS A O 1
ATOM 808 N N . PHE A 1 106 ? -2.514 -1.507 1.979 1.00 98.44 106 PHE A N 1
ATOM 809 C CA . PHE A 1 106 ? -1.508 -2.502 1.604 1.00 98.44 106 PHE A CA 1
ATOM 810 C C . PHE A 1 106 ? -1.234 -2.515 0.103 1.00 98.44 106 PHE A C 1
ATOM 812 O O . PHE A 1 106 ? -2.163 -2.424 -0.696 1.00 98.44 106 PHE A O 1
ATOM 819 N N . THR A 1 107 ? 0.034 -2.692 -0.264 1.00 98.19 107 THR A N 1
ATOM 820 C CA . THR A 1 107 ? 0.460 -3.053 -1.623 1.00 98.19 107 THR A CA 1
ATOM 821 C C . THR A 1 107 ? 1.178 -4.395 -1.567 1.00 98.19 107 THR A C 1
ATOM 823 O O . THR A 1 107 ? 1.975 -4.619 -0.655 1.00 98.19 107 THR A O 1
ATOM 826 N N . VAL A 1 108 ? 0.876 -5.279 -2.514 1.00 97.06 108 VAL A N 1
ATOM 827 C CA . VAL A 1 108 ? 1.407 -6.646 -2.592 1.00 97.06 108 VAL A CA 1
ATOM 828 C C . VAL A 1 108 ? 2.004 -6.851 -3.981 1.00 97.06 108 VAL A C 1
ATOM 830 O O . VAL A 1 108 ? 1.366 -6.484 -4.968 1.00 97.06 108 VAL A O 1
ATOM 833 N N . ASP A 1 109 ? 3.197 -7.434 -4.048 1.00 95.19 109 ASP A N 1
ATOM 834 C CA . ASP A 1 109 ? 3.800 -7.966 -5.274 1.00 95.19 109 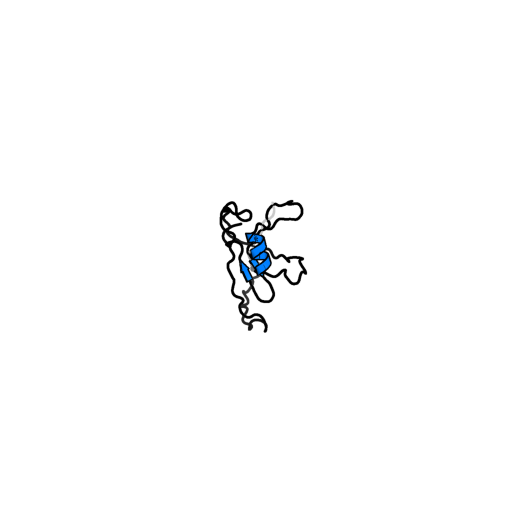ASP A CA 1
ATOM 835 C C . ASP A 1 109 ? 4.173 -9.452 -5.092 1.00 95.19 109 ASP A C 1
ATOM 837 O O . ASP A 1 109 ? 3.700 -10.111 -4.164 1.00 95.19 109 ASP A O 1
ATOM 841 N N . ASP A 1 110 ? 4.954 -10.016 -6.012 1.00 92.69 110 ASP A N 1
ATOM 842 C CA . ASP A 1 110 ? 5.318 -11.436 -6.021 1.00 92.69 110 ASP A CA 1
ATOM 843 C C . ASP A 1 110 ? 6.310 -11.846 -4.918 1.00 92.69 110 ASP A C 1
ATOM 845 O O . ASP A 1 110 ? 6.514 -13.042 -4.708 1.00 92.69 110 ASP A O 1
ATOM 849 N N . HIS A 1 111 ? 6.907 -10.896 -4.190 1.00 91.38 111 HIS A N 1
ATOM 850 C CA . HIS A 1 111 ? 7.943 -11.182 -3.192 1.00 91.38 111 HIS A CA 1
ATOM 851 C C . HIS A 1 111 ? 7.833 -10.361 -1.897 1.00 91.38 111 HIS A C 1
ATOM 853 O O . HIS A 1 111 ? 8.582 -10.613 -0.949 1.00 91.38 111 HIS A O 1
ATOM 859 N N . SER A 1 112 ? 6.930 -9.383 -1.815 1.00 94.62 112 SER A N 1
ATOM 860 C CA . SER A 1 112 ? 6.846 -8.459 -0.688 1.00 94.62 112 SER A CA 1
ATOM 861 C C . SER A 1 112 ? 5.448 -7.870 -0.461 1.00 94.62 112 SER A C 1
ATOM 863 O O . SER A 1 112 ? 4.591 -7.804 -1.344 1.00 94.62 112 SER A O 1
ATOM 865 N N . ILE A 1 113 ? 5.215 -7.429 0.780 1.00 97.75 113 ILE A N 1
ATOM 866 C CA . ILE A 1 113 ? 4.010 -6.700 1.188 1.00 97.75 113 ILE A CA 1
ATOM 867 C C . ILE A 1 113 ? 4.434 -5.431 1.924 1.00 97.75 113 ILE A C 1
ATOM 869 O O . ILE A 1 113 ? 5.206 -5.495 2.886 1.00 97.75 113 ILE A O 1
ATOM 873 N N . TYR A 1 114 ? 3.872 -4.290 1.527 1.00 98.25 114 TYR A N 1
ATOM 874 C CA . TYR A 1 114 ? 4.075 -3.005 2.194 1.00 98.25 114 TYR A CA 1
ATOM 875 C C . TYR A 1 114 ? 2.766 -2.429 2.727 1.00 98.25 114 TYR A C 1
ATOM 877 O O . TYR A 1 114 ? 1.787 -2.302 1.993 1.00 98.25 114 TYR A O 1
ATOM 885 N N . GLN A 1 115 ? 2.768 -2.035 4.003 1.00 98.50 115 GLN A N 1
ATOM 886 C CA . GLN A 1 115 ? 1.660 -1.338 4.654 1.00 98.50 115 GLN A CA 1
ATOM 887 C C . GLN A 1 115 ? 1.914 0.173 4.679 1.00 98.50 115 GLN A C 1
ATOM 889 O O . GLN A 1 115 ? 2.904 0.613 5.267 1.00 98.50 115 GLN A O 1
ATOM 894 N N . SER A 1 116 ? 1.008 0.965 4.104 1.00 97.81 116 SER A N 1
ATOM 895 C CA . SER A 1 116 ? 1.119 2.432 4.039 1.00 97.81 116 SER A CA 1
ATOM 896 C C . SER A 1 116 ? 0.165 3.176 4.974 1.00 97.81 116 SER A C 1
ATOM 898 O O . SER A 1 116 ? 0.468 4.306 5.355 1.00 97.81 116 SER A O 1
ATOM 900 N N . LEU A 1 117 ? -0.923 2.541 5.422 1.00 97.44 117 LEU A N 1
ATOM 901 C CA . LEU A 1 117 ? -1.827 3.081 6.445 1.00 97.44 117 LEU A CA 1
ATOM 902 C C . LEU A 1 117 ? -2.102 2.052 7.555 1.00 97.44 117 LEU A C 1
ATOM 904 O O . LEU A 1 117 ? -2.189 0.850 7.273 1.00 97.44 117 LEU A O 1
ATOM 908 N N . PRO A 1 118 ? -2.279 2.486 8.817 1.00 97.12 118 PRO A N 1
ATOM 909 C CA . PRO A 1 118 ? -2.801 1.623 9.870 1.00 97.12 118 PRO A CA 1
ATOM 910 C C . PRO A 1 118 ? -4.218 1.134 9.535 1.00 97.12 118 PRO A C 1
ATOM 912 O O . PRO A 1 118 ? -5.023 1.856 8.958 1.00 97.12 118 PRO A O 1
ATOM 915 N N . THR A 1 119 ? -4.557 -0.095 9.919 1.00 97.50 119 THR A N 1
ATOM 916 C CA . THR A 1 119 ? -5.860 -0.718 9.597 1.00 97.50 119 THR A CA 1
ATOM 917 C C . THR A 1 119 ? -7.028 -0.200 10.437 1.00 97.50 119 THR A C 1
ATOM 919 O O . THR A 1 119 ? -8.173 -0.587 10.208 1.00 97.50 119 THR A O 1
ATOM 922 N N . ASN A 1 120 ? -6.754 0.668 11.409 1.00 96.81 120 ASN A N 1
ATOM 923 C CA . ASN A 1 120 ? -7.747 1.316 12.258 1.00 96.81 120 ASN A CA 1
ATOM 924 C C . ASN A 1 120 ? -8.064 2.755 11.813 1.00 96.81 120 ASN A C 1
ATOM 926 O O . ASN A 1 120 ? -8.656 3.500 12.593 1.00 96.81 120 ASN A O 1
ATOM 930 N N . GLU A 1 121 ? -7.690 3.154 10.593 1.00 95.50 121 GLU A N 1
ATOM 931 C CA . GLU A 1 121 ? -8.004 4.472 10.026 1.00 95.50 121 GLU A CA 1
ATOM 932 C C . GLU A 1 121 ? -8.066 4.483 8.487 1.00 95.50 121 GLU A C 1
ATOM 934 O O . GLU A 1 121 ? -7.724 3.488 7.848 1.00 95.50 121 GLU A O 1
ATOM 939 N N . THR A 1 122 ? -8.507 5.607 7.906 1.00 89.00 122 THR A N 1
ATOM 940 C CA . THR A 1 122 ? -8.520 5.898 6.460 1.00 89.00 122 THR A CA 1
ATOM 941 C C . THR A 1 122 ? -8.048 7.310 6.126 1.00 89.00 122 THR A C 1
ATOM 943 O O . THR A 1 122 ? -8.043 8.183 7.022 1.00 89.00 122 THR A O 1
#